Protein AF-X1TZN2-F1 (afdb_monomer_lite)

pLDDT: mean 87.92, std 11.5, range [51.31, 96.94]

Organism: NCBI:txid412755

Foldseek 3Di:
DPPLQKDWQWKDDDPDIGGPDDPPDDDDPPIDTDMDGDPVSVCVVVVNDPD

Sequence (51 aa):
ENKYGINVLAIKRNDSLNISPRAKDVIKKGDFLIVIGETKKINKLAGKADH

Structure (mmCIF, N/CA/C/O backbone):
data_AF-X1TZN2-F1
#
_entry.id   AF-X1TZN2-F1
#
loop_
_atom_site.group_PDB
_atom_site.id
_atom_site.type_symbol
_atom_site.label_atom_id
_atom_site.label_alt_id
_atom_site.label_comp_id
_atom_site.label_asym_id
_atom_site.label_entity_id
_atom_site.label_seq_id
_atom_site.pdbx_PDB_ins_code
_atom_site.Cartn_x
_atom_site.Cartn_y
_atom_site.Cartn_z
_atom_site.occupancy
_atom_site.B_iso_or_equiv
_atom_site.auth_seq_id
_atom_site.auth_comp_id
_atom_site.auth_asym_id
_atom_site.auth_atom_id
_atom_site.pdbx_PDB_model_num
ATOM 1 N N . GLU A 1 1 ? -19.243 0.325 -0.906 1.00 52.94 1 GLU A N 1
ATOM 2 C CA . GLU A 1 1 ? -18.276 0.994 -0.005 1.00 52.94 1 GLU A CA 1
ATOM 3 C C . GLU A 1 1 ? -16.850 0.541 -0.313 1.00 52.94 1 GLU A C 1
ATOM 5 O O . GLU A 1 1 ? -16.668 -0.560 -0.823 1.00 52.94 1 GLU A O 1
ATOM 10 N N . ASN A 1 2 ? -15.844 1.376 -0.030 1.00 67.75 2 ASN A N 1
ATOM 11 C CA . ASN A 1 2 ? -14.431 1.014 -0.188 1.00 67.75 2 ASN A CA 1
ATOM 12 C C . ASN A 1 2 ? -14.029 -0.048 0.847 1.00 67.75 2 ASN A C 1
ATOM 14 O O . ASN A 1 2 ? -14.092 0.209 2.047 1.00 67.75 2 ASN A O 1
ATOM 18 N N . LYS A 1 3 ? -13.555 -1.211 0.377 1.00 71.06 3 LYS A N 1
ATOM 19 C CA . LYS A 1 3 ? -13.306 -2.434 1.173 1.00 71.06 3 LYS A CA 1
ATOM 20 C C . LYS A 1 3 ? -12.427 -2.233 2.415 1.00 71.06 3 LYS A C 1
ATOM 22 O O . LYS A 1 3 ? -12.590 -2.946 3.399 1.00 71.06 3 LYS A O 1
ATOM 27 N N . TYR A 1 4 ? -11.512 -1.266 2.373 1.00 80.06 4 TYR A N 1
ATOM 28 C CA . TYR A 1 4 ? -10.556 -1.009 3.453 1.00 80.06 4 TYR A CA 1
ATOM 29 C C .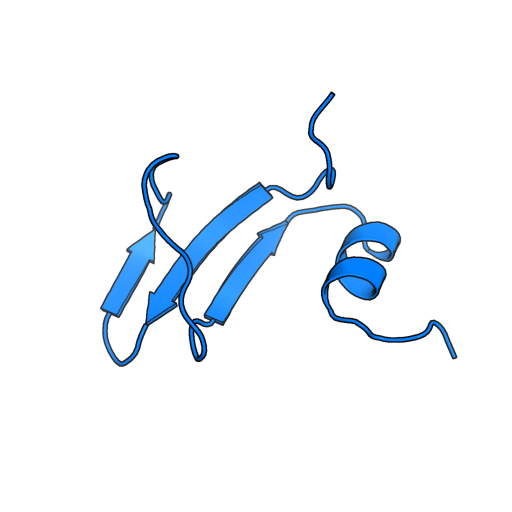 TYR A 1 4 ? -10.719 0.363 4.110 1.00 80.06 4 TYR A C 1
ATOM 31 O O . TYR A 1 4 ? -10.124 0.596 5.153 1.00 80.06 4 TYR A O 1
ATOM 39 N N . GLY A 1 5 ? -11.523 1.270 3.537 1.00 85.56 5 GLY A N 1
ATOM 40 C CA . GLY A 1 5 ? -11.690 2.635 4.059 1.00 85.56 5 GLY A CA 1
ATOM 41 C C . GLY A 1 5 ? -10.380 3.422 4.221 1.00 85.56 5 GLY A C 1
ATOM 42 O O . GLY A 1 5 ? -10.297 4.279 5.094 1.00 85.56 5 GLY A O 1
ATOM 43 N N . ILE A 1 6 ? -9.363 3.092 3.423 1.00 90.69 6 ILE A N 1
ATOM 44 C CA . ILE A 1 6 ? -8.034 3.708 3.421 1.00 90.69 6 ILE A CA 1
ATOM 45 C C . ILE A 1 6 ? -7.763 4.200 2.003 1.00 90.69 6 ILE A C 1
ATOM 47 O O . ILE A 1 6 ? -8.050 3.485 1.040 1.00 90.69 6 ILE A O 1
ATOM 51 N N . ASN A 1 7 ? -7.215 5.406 1.883 1.00 91.69 7 ASN A N 1
ATOM 52 C CA . ASN A 1 7 ? -6.799 5.987 0.616 1.00 91.69 7 ASN A CA 1
ATOM 53 C C . ASN A 1 7 ? -5.271 5.956 0.487 1.00 91.69 7 ASN A C 1
ATOM 55 O O . ASN A 1 7 ? -4.567 6.331 1.425 1.00 91.69 7 ASN A O 1
ATOM 59 N N . VAL A 1 8 ? -4.762 5.537 -0.671 1.00 92.94 8 VAL A N 1
ATOM 60 C CA . VAL A 1 8 ? -3.323 5.529 -0.963 1.00 92.94 8 VAL A CA 1
ATOM 61 C C . VAL A 1 8 ? -2.964 6.834 -1.660 1.00 92.94 8 VAL A C 1
ATOM 63 O O . VAL A 1 8 ? -3.433 7.104 -2.761 1.00 92.94 8 VAL A O 1
ATOM 66 N N . LEU A 1 9 ? -2.119 7.640 -1.021 1.00 94.50 9 LEU A N 1
ATOM 67 C CA . LEU A 1 9 ? -1.639 8.900 -1.583 1.00 94.50 9 LEU A CA 1
ATOM 68 C C . LEU A 1 9 ? -0.416 8.714 -2.468 1.00 94.50 9 LEU A C 1
ATOM 70 O O . LEU A 1 9 ? -0.268 9.423 -3.457 1.00 94.50 9 LEU A O 1
ATOM 74 N N . ALA A 1 10 ? 0.483 7.803 -2.097 1.00 96.69 10 ALA A N 1
ATOM 75 C CA . ALA A 1 10 ? 1.702 7.572 -2.852 1.00 96.69 10 ALA A CA 1
ATOM 76 C C . ALA A 1 10 ? 2.261 6.166 -2.641 1.00 96.69 10 ALA A C 1
ATOM 78 O O . ALA A 1 10 ? 2.060 5.538 -1.598 1.00 96.69 10 ALA A O 1
ATOM 79 N N . ILE A 1 11 ? 3.003 5.706 -3.646 1.00 96.94 11 ILE A N 1
ATOM 80 C CA . ILE A 1 11 ? 3.759 4.456 -3.622 1.00 96.94 11 ILE A CA 1
ATOM 81 C C . ILE A 1 11 ? 5.226 4.810 -3.841 1.00 96.94 11 ILE A C 1
ATOM 83 O O . ILE A 1 11 ? 5.592 5.321 -4.900 1.00 96.94 11 ILE A O 1
ATOM 87 N N . LYS A 1 12 ? 6.073 4.534 -2.850 1.00 96.31 12 LYS A N 1
ATOM 88 C CA . LYS A 1 12 ? 7.526 4.611 -2.995 1.00 96.31 12 LYS A CA 1
ATOM 89 C C . LYS A 1 12 ? 8.080 3.221 -3.289 1.00 96.31 12 LYS A C 1
ATOM 91 O O . LYS A 1 12 ? 7.833 2.279 -2.537 1.00 96.31 12 LYS A O 1
ATOM 96 N N . ARG A 1 13 ? 8.857 3.118 -4.364 1.00 96.56 13 ARG A N 1
ATOM 97 C CA . ARG A 1 13 ? 9.533 1.895 -4.804 1.00 96.56 13 ARG A CA 1
ATOM 98 C C . ARG A 1 13 ? 10.969 2.234 -5.165 1.00 96.56 13 ARG A C 1
ATOM 100 O O . ARG A 1 13 ? 11.194 2.977 -6.121 1.00 96.56 13 ARG A O 1
ATOM 107 N N . ASN A 1 14 ? 11.924 1.665 -4.434 1.00 92.62 14 ASN A N 1
ATOM 108 C CA . ASN A 1 14 ? 13.343 2.014 -4.552 1.00 92.62 14 ASN A CA 1
ATOM 109 C C . ASN A 1 14 ? 13.519 3.547 -4.442 1.00 92.62 14 ASN A C 1
ATOM 111 O O . ASN A 1 14 ? 13.003 4.153 -3.498 1.00 92.62 14 ASN A O 1
ATOM 115 N N . ASP A 1 15 ? 14.158 4.172 -5.432 1.00 93.88 15 ASP A N 1
ATOM 116 C CA . ASP A 1 15 ? 14.368 5.624 -5.521 1.00 93.88 15 ASP A CA 1
ATOM 117 C C . ASP A 1 15 ? 13.239 6.380 -6.244 1.00 93.88 15 ASP A C 1
ATOM 119 O O . ASP A 1 15 ? 13.327 7.587 -6.459 1.00 93.88 15 ASP A O 1
ATOM 123 N N . SER A 1 16 ? 12.153 5.692 -6.615 1.00 94.75 16 SER A N 1
ATOM 124 C CA . SER A 1 16 ? 10.994 6.303 -7.275 1.00 94.75 16 SER A CA 1
ATOM 125 C C . SER A 1 16 ? 9.841 6.548 -6.301 1.00 94.75 16 SER A C 1
ATOM 127 O O . SER A 1 16 ? 9.520 5.699 -5.464 1.00 94.75 16 SER A O 1
ATOM 129 N N . LEU A 1 17 ? 9.188 7.703 -6.438 1.00 95.19 17 LEU A N 1
ATOM 130 C CA . LEU A 1 17 ? 7.978 8.069 -5.706 1.00 95.19 17 LEU A CA 1
ATOM 131 C C . LEU A 1 17 ? 6.852 8.364 -6.702 1.00 95.19 17 LEU A C 1
ATOM 133 O O . LEU A 1 17 ? 6.914 9.340 -7.444 1.00 95.19 17 LEU A O 1
ATOM 137 N N . ASN A 1 18 ? 5.816 7.527 -6.704 1.00 94.56 18 ASN A N 1
ATOM 138 C CA . ASN A 1 18 ? 4.607 7.724 -7.498 1.00 94.56 18 ASN A CA 1
ATOM 139 C C . ASN A 1 18 ? 3.530 8.388 -6.630 1.00 94.56 18 ASN A C 1
ATOM 141 O O . ASN A 1 18 ? 2.930 7.724 -5.782 1.00 94.56 18 ASN A O 1
ATOM 145 N N . ILE A 1 19 ? 3.323 9.694 -6.814 1.00 94.44 19 ILE A N 1
ATOM 146 C CA . ILE A 1 19 ? 2.303 10.482 -6.108 1.00 94.44 19 ILE A CA 1
ATOM 147 C C . ILE A 1 19 ? 0.976 10.366 -6.862 1.00 94.44 19 ILE A C 1
ATOM 149 O O . ILE A 1 19 ? 0.946 10.499 -8.083 1.00 94.44 19 ILE A O 1
ATOM 153 N N . SER A 1 20 ? -0.119 10.164 -6.129 1.00 93.25 20 SER A N 1
ATOM 154 C CA . SER A 1 20 ? -1.465 9.933 -6.664 1.00 93.25 20 SER A CA 1
ATOM 155 C C . SER A 1 20 ? -1.501 8.741 -7.629 1.00 93.25 20 SER A C 1
ATOM 157 O O . SER A 1 20 ? -1.755 8.916 -8.827 1.00 93.25 20 SER A O 1
ATOM 159 N N . PRO A 1 21 ? -1.230 7.520 -7.126 1.00 92.62 21 PRO A N 1
ATOM 160 C CA . PRO A 1 21 ? -1.188 6.326 -7.953 1.0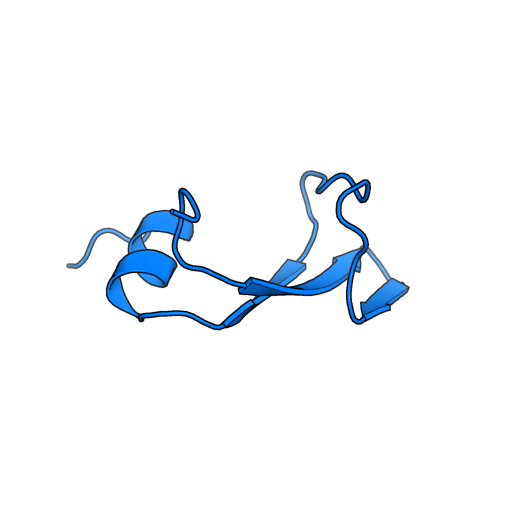0 92.62 21 PRO A CA 1
ATOM 161 C C . PRO A 1 21 ? -2.523 6.109 -8.665 1.00 92.62 21 PRO A C 1
ATOM 163 O O . PRO A 1 21 ? -3.607 6.405 -8.156 1.00 92.62 21 PRO A O 1
ATOM 166 N N . ARG A 1 22 ? -2.445 5.561 -9.870 1.00 93.06 22 ARG A N 1
ATOM 167 C CA . ARG A 1 22 ? -3.617 5.210 -10.668 1.00 93.06 22 ARG A CA 1
ATOM 168 C C . ARG A 1 22 ? -4.216 3.915 -10.136 1.00 93.06 22 ARG A C 1
ATOM 170 O O . ARG A 1 22 ? -3.506 3.045 -9.647 1.00 93.06 22 ARG A O 1
ATOM 177 N N . ALA A 1 23 ? -5.512 3.712 -10.358 1.00 88.56 23 ALA A N 1
ATOM 178 C CA . ALA A 1 23 ? -6.200 2.477 -9.962 1.00 88.56 23 ALA A CA 1
ATOM 179 C C . ALA A 1 23 ? -5.581 1.192 -10.555 1.00 88.56 23 ALA A C 1
ATOM 181 O O . ALA A 1 23 ? -5.763 0.109 -10.010 1.00 88.56 23 ALA A O 1
ATOM 182 N N . LYS A 1 24 ? -4.851 1.314 -11.672 1.00 92.62 24 LYS A N 1
ATOM 183 C CA . LYS A 1 24 ? -4.142 0.209 -12.333 1.00 92.62 24 LYS A CA 1
ATOM 184 C C . LYS A 1 24 ? -2.726 -0.044 -11.802 1.00 92.62 24 LYS A C 1
ATOM 186 O O . LYS A 1 24 ? -2.072 -0.971 -12.275 1.00 92.62 24 LYS A O 1
ATOM 191 N N . ASP A 1 25 ? -2.231 0.779 -10.881 1.00 91.94 25 ASP A N 1
ATOM 192 C CA . ASP A 1 25 ? -0.891 0.610 -10.332 1.00 91.94 2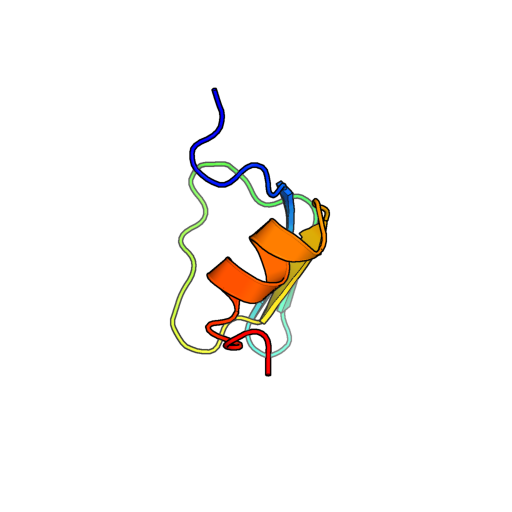5 ASP A CA 1
ATOM 193 C C . ASP A 1 25 ? -0.862 -0.582 -9.373 1.00 91.94 25 ASP A C 1
ATOM 195 O O . ASP A 1 25 ? -1.617 -0.665 -8.406 1.00 91.94 25 ASP A O 1
ATOM 199 N N . VAL A 1 26 ? 0.035 -1.527 -9.658 1.00 92.88 26 VAL A N 1
ATOM 200 C CA . VAL A 1 26 ? 0.184 -2.751 -8.869 1.00 92.88 26 VAL A CA 1
ATOM 201 C C . VAL A 1 26 ? 1.230 -2.535 -7.781 1.00 92.88 26 VAL A C 1
ATOM 203 O O . VAL A 1 26 ? 2.396 -2.238 -8.072 1.00 92.88 26 VAL A O 1
ATOM 206 N N . ILE A 1 27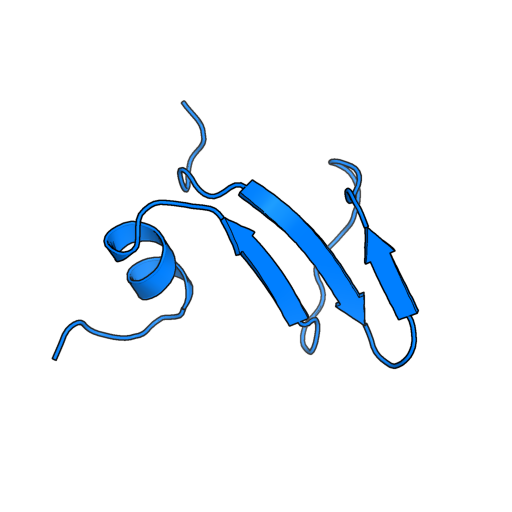 ? 0.805 -2.735 -6.535 1.00 93.25 27 ILE A N 1
ATOM 207 C CA . ILE A 1 27 ?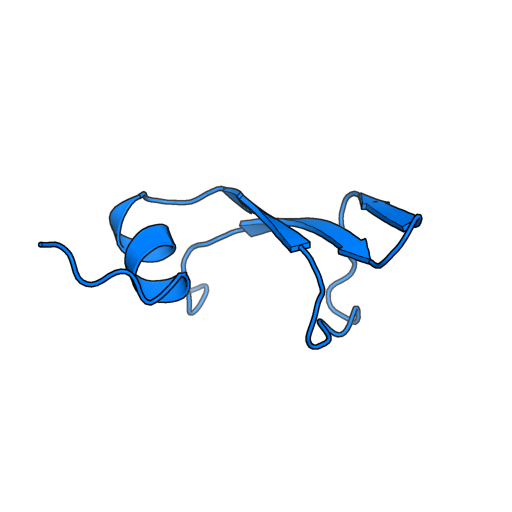 1.670 -2.761 -5.355 1.00 93.25 27 ILE A CA 1
ATOM 208 C C . ILE A 1 27 ? 2.508 -4.040 -5.383 1.00 93.25 27 ILE A C 1
ATOM 210 O O . ILE A 1 27 ? 2.000 -5.130 -5.646 1.00 93.25 27 ILE A O 1
ATOM 214 N N . LYS A 1 28 ? 3.801 -3.908 -5.103 1.00 94.38 28 LYS A N 1
ATOM 215 C CA . LYS A 1 28 ? 4.764 -5.009 -5.064 1.00 94.38 28 LYS A CA 1
ATOM 216 C C . LYS A 1 28 ? 5.349 -5.153 -3.664 1.00 94.38 28 LYS A C 1
ATOM 218 O O . LYS A 1 28 ? 5.366 -4.215 -2.870 1.00 94.38 28 LYS A O 1
ATOM 223 N N . LYS A 1 29 ? 5.858 -6.349 -3.362 1.00 94.00 29 LYS A N 1
ATOM 224 C CA . LYS A 1 29 ? 6.607 -6.588 -2.125 1.00 94.00 29 LYS A CA 1
ATOM 225 C C . LYS A 1 29 ? 7.803 -5.629 -2.064 1.00 94.00 29 LYS A C 1
ATOM 227 O O . LYS A 1 29 ? 8.548 -5.532 -3.034 1.00 94.00 29 LYS A O 1
ATOM 232 N N . GLY A 1 30 ? 7.979 -4.965 -0.922 1.00 93.06 30 GLY A N 1
ATOM 233 C CA . GLY A 1 30 ? 9.028 -3.961 -0.713 1.00 93.06 30 GLY A CA 1
ATOM 234 C C . GLY A 1 30 ? 8.605 -2.522 -1.027 1.00 93.06 30 GLY A C 1
ATOM 235 O O . GLY A 1 30 ? 9.370 -1.606 -0.740 1.00 93.06 30 GLY A O 1
ATOM 236 N N . ASP A 1 31 ? 7.402 -2.305 -1.567 1.00 95.44 31 ASP A N 1
ATOM 237 C CA . ASP A 1 31 ? 6.861 -0.955 -1.714 1.00 95.44 31 ASP A CA 1
ATOM 238 C C . ASP A 1 31 ? 6.518 -0.349 -0.349 1.00 95.44 31 ASP A C 1
ATOM 240 O O . ASP A 1 31 ? 5.977 -1.017 0.538 1.00 95.44 31 ASP A O 1
ATOM 244 N N . PHE A 1 32 ? 6.755 0.953 -0.221 1.00 94.75 32 PHE A N 1
ATOM 245 C CA . PHE A 1 32 ? 6.268 1.752 0.893 1.00 94.75 32 PHE A CA 1
ATOM 246 C C . PHE A 1 32 ? 5.025 2.516 0.448 1.00 94.75 32 PHE A C 1
ATOM 248 O O . PHE A 1 32 ? 5.066 3.298 -0.504 1.00 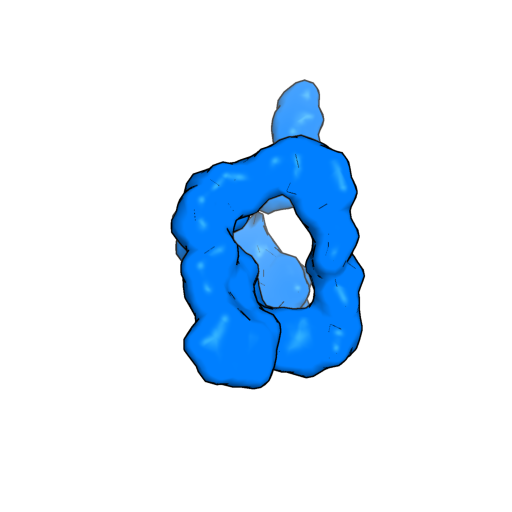94.75 32 PHE A O 1
ATOM 255 N N . LEU A 1 33 ? 3.916 2.289 1.146 1.00 94.88 33 LEU A N 1
ATOM 256 C CA . LEU A 1 33 ? 2.645 2.949 0.873 1.00 94.88 33 LEU A CA 1
ATOM 257 C C . LEU A 1 33 ? 2.446 4.098 1.851 1.00 94.88 33 LEU A C 1
ATOM 259 O O . LEU A 1 33 ? 2.499 3.906 3.065 1.00 94.88 33 LEU A O 1
ATOM 263 N N . ILE A 1 34 ? 2.168 5.281 1.317 1.00 94.56 34 ILE A N 1
ATOM 264 C CA . ILE A 1 34 ? 1.751 6.434 2.103 1.00 94.56 34 ILE A CA 1
ATOM 265 C C . ILE A 1 34 ? 0.233 6.493 2.012 1.00 94.56 34 ILE A C 1
ATOM 267 O O . ILE A 1 34 ? -0.322 6.665 0.924 1.00 94.56 34 ILE A O 1
ATOM 271 N N . VAL A 1 35 ? -0.437 6.305 3.147 1.00 93.62 35 VAL A N 1
ATOM 272 C CA . VAL A 1 35 ? -1.891 6.136 3.210 1.00 93.62 35 VAL A CA 1
ATOM 273 C C . VAL A 1 35 ? -2.530 7.066 4.235 1.00 93.62 35 VAL A C 1
ATOM 275 O O . VAL A 1 35 ? -1.908 7.416 5.235 1.00 93.62 35 VAL A O 1
ATOM 278 N N . ILE A 1 36 ? -3.788 7.437 3.998 1.00 91.44 36 ILE A N 1
ATOM 279 C CA . ILE A 1 36 ? -4.632 8.176 4.945 1.00 91.44 36 ILE A CA 1
ATOM 280 C C . ILE A 1 36 ? -5.916 7.386 5.188 1.00 91.44 36 ILE A C 1
ATOM 282 O O . ILE A 1 36 ? -6.521 6.849 4.259 1.00 91.44 36 ILE A O 1
ATOM 286 N N . GLY A 1 37 ? -6.345 7.328 6.443 1.00 90.62 37 GLY A N 1
ATOM 287 C CA . GLY A 1 37 ? -7.555 6.639 6.864 1.00 90.62 37 GLY A CA 1
ATOM 288 C C . GLY A 1 37 ? -7.691 6.624 8.382 1.00 90.62 37 GLY A C 1
ATOM 289 O O . GLY A 1 37 ? -6.864 7.174 9.104 1.00 90.62 37 GLY A O 1
ATOM 290 N N . GLU A 1 38 ? -8.744 5.975 8.863 1.00 92.50 38 GLU A N 1
ATOM 291 C CA . GLU A 1 38 ? -8.969 5.779 10.294 1.00 92.50 38 GLU A CA 1
ATOM 292 C C . GLU A 1 38 ? -7.862 4.904 10.906 1.00 92.50 38 GLU A C 1
ATOM 294 O O . GLU A 1 38 ? -7.553 3.830 10.381 1.00 92.50 38 GLU A O 1
ATOM 299 N N . THR A 1 39 ? -7.313 5.321 12.051 1.00 90.38 39 THR A N 1
ATOM 300 C CA . THR A 1 39 ? -6.210 4.632 12.744 1.00 90.38 39 THR A CA 1
ATOM 301 C C . THR A 1 39 ? -6.468 3.138 12.935 1.00 90.38 39 THR A C 1
ATOM 303 O O . THR A 1 39 ? -5.603 2.326 12.619 1.00 90.38 39 THR A O 1
ATOM 306 N N . LYS A 1 40 ? -7.679 2.750 13.362 1.00 89.81 40 LYS A N 1
ATOM 307 C CA . LYS A 1 40 ? -8.058 1.338 13.555 1.00 89.81 40 LYS A CA 1
ATOM 308 C C . LYS A 1 40 ? -7.933 0.518 12.267 1.00 89.81 40 LYS A C 1
ATOM 310 O O . LYS A 1 40 ? -7.441 -0.609 12.281 1.00 89.81 40 LYS A O 1
ATOM 315 N N . LYS A 1 41 ? -8.349 1.086 11.130 1.00 90.25 41 LYS A N 1
ATOM 316 C CA . LYS A 1 41 ? -8.257 0.420 9.821 1.00 90.25 41 LYS A CA 1
ATOM 317 C C . LYS A 1 41 ? -6.808 0.330 9.353 1.00 90.25 41 LYS A C 1
ATOM 319 O O . LYS A 1 41 ? -6.410 -0.714 8.840 1.00 90.25 41 LYS A O 1
ATOM 324 N N . ILE A 1 42 ? -6.021 1.388 9.562 1.00 90.94 42 ILE A N 1
ATOM 325 C CA . ILE A 1 42 ? -4.589 1.406 9.238 1.00 90.94 42 ILE A CA 1
ATOM 326 C C . ILE A 1 42 ? -3.834 0.355 10.060 1.00 90.94 42 ILE A C 1
ATOM 328 O O . ILE A 1 42 ? -3.071 -0.411 9.480 1.00 90.94 42 ILE A O 1
ATOM 332 N N . ASN A 1 43 ? -4.078 0.260 11.369 1.00 90.19 43 ASN A N 1
ATOM 333 C CA . ASN A 1 43 ? -3.441 -0.739 12.235 1.00 90.19 43 ASN A CA 1
ATOM 334 C C . ASN A 1 43 ? -3.753 -2.165 11.774 1.00 90.19 43 ASN A C 1
ATOM 336 O O . ASN A 1 43 ? -2.840 -2.975 11.604 1.00 90.19 43 ASN A O 1
ATOM 340 N N . LYS A 1 44 ? -5.030 -2.432 11.467 1.00 89.38 44 LYS A N 1
ATOM 341 C CA . LYS A 1 44 ? -5.471 -3.714 10.909 1.00 89.38 44 LYS A CA 1
ATOM 342 C C . LYS A 1 44 ? -4.788 -4.033 9.576 1.00 89.38 44 LYS A C 1
ATOM 344 O O . LYS A 1 44 ? -4.394 -5.175 9.362 1.00 89.38 44 LYS A O 1
ATOM 349 N N . LEU A 1 45 ? -4.629 -3.045 8.690 1.00 88.69 45 LEU A N 1
ATOM 350 C CA . LEU A 1 45 ? -3.916 -3.213 7.417 1.00 88.69 45 LEU A CA 1
ATOM 351 C C . LEU A 1 45 ? -2.414 -3.462 7.628 1.00 88.69 45 LEU A C 1
ATOM 353 O O . LEU A 1 45 ? -1.827 -4.282 6.930 1.00 88.69 45 LEU A O 1
ATOM 357 N N . ALA A 1 46 ? -1.803 -2.781 8.598 1.00 86.25 46 ALA A N 1
ATOM 358 C CA . ALA A 1 46 ? -0.395 -2.934 8.951 1.00 86.25 46 ALA A CA 1
ATOM 359 C C . ALA A 1 46 ? -0.092 -4.251 9.689 1.00 86.25 46 ALA A C 1
ATOM 361 O O . ALA A 1 46 ? 1.071 -4.525 9.979 1.00 86.25 46 ALA A O 1
ATOM 362 N N . GLY A 1 47 ? -1.115 -5.045 10.026 1.00 84.94 47 GLY A N 1
ATOM 363 C CA . GLY A 1 47 ? -0.959 -6.278 10.796 1.00 84.94 47 GLY A CA 1
ATOM 364 C C . GLY A 1 47 ? -0.476 -6.042 12.229 1.00 84.94 47 GLY A C 1
ATOM 365 O O . GLY A 1 47 ? -0.017 -6.979 12.876 1.00 84.94 47 GLY A O 1
ATOM 366 N N . LYS A 1 48 ? -0.562 -4.804 12.733 1.00 71.62 48 LYS A N 1
ATOM 367 C CA . LYS A 1 48 ? -0.316 -4.518 14.145 1.00 71.62 48 LYS A CA 1
ATOM 368 C C . LYS A 1 48 ? -1.551 -4.971 14.913 1.00 71.62 48 LYS A C 1
ATOM 370 O O . LYS A 1 48 ? -2.621 -4.391 14.742 1.00 71.62 48 LYS A O 1
ATOM 375 N N . ALA A 1 49 ? -1.409 -6.031 15.704 1.00 56.00 49 ALA A N 1
ATOM 376 C CA . ALA A 1 49 ? -2.399 -6.357 16.718 1.00 56.00 49 ALA A CA 1
ATOM 377 C C . ALA A 1 49 ? -2.434 -5.191 17.713 1.00 56.00 49 ALA A C 1
ATOM 379 O O . ALA A 1 49 ? -1.378 -4.766 18.184 1.00 56.00 49 ALA A O 1
ATOM 380 N N . ASP A 1 50 ? -3.626 -4.642 17.958 1.00 57.66 50 ASP A N 1
ATOM 381 C CA . ASP A 1 50 ? -3.841 -3.689 19.042 1.00 57.66 50 ASP A CA 1
ATOM 382 C C . ASP A 1 50 ? -3.449 -4.418 20.337 1.00 57.66 50 ASP A C 1
ATOM 384 O O . ASP A 1 50 ? -4.098 -5.396 20.713 1.00 57.66 50 ASP A O 1
ATOM 388 N N . HIS A 1 51 ? -2.318 -4.028 20.922 1.00 51.31 51 HIS A N 1
ATOM 389 C CA . HIS A 1 51 ? -1.783 -4.627 22.138 1.00 51.31 51 HIS A CA 1
ATOM 390 C C . HIS A 1 51 ? -2.162 -3.798 23.359 1.00 51.31 51 HIS A C 1
ATOM 392 O O . HIS A 1 51 ? -2.218 -2.553 23.221 1.00 51.31 51 HIS A O 1
#

Secondary structure (DSSP, 8-state):
--TT-EEEEEEEETTEEEES--TTPPP-TTPEEEEEE-HHHHHHHTT----

Radius of gyration: 11.85 Å; chains: 1; bounding box: 33×17×34 Å

InterPro domains:
  IPR006037 Regulator of K+ conductance, C-terminal [PF02080] (2-46)
  IPR006037 Regulator of K+ conductance, C-terminal [PS51202] (1-51)
  IPR036721 Regulator of K+ conductance, C-terminal domain superfamily [G3DSA:3.30.70.1450] (1-49)
  IPR036721 Regulator of K+ conductance, C-terminal domain superfamily [SSF116726] (2-48)